Protein AF-A0A316FMC9-F1 (afdb_monomer_lite)

Organism: NCBI:txid512350

InterPro domains:
  IPR000772 Ricin B, lectin domain [PF14200] (66-109)
  IPR023296 Glycosyl hydrolase, five-bladed beta-propeller domain superfamily [G3DSA:2.115.10.20] (1-97)
  IPR023296 Glycosyl hydrolase, five-bladed beta-propeller domain superfamily [SSF75005] (3-74)
  IPR035992 Ricin B-like lectins [SSF50370] (63-108)

Radius of gyration: 14.89 Å; chains: 1; bounding box: 38×30×34 Å

Secondary structure (DSSP, 8-state):
--BTTB-SS---------SGGG-TTS--EEEEEEEEETTEEEEEEEES-TTSTT-EEEEEEEEEETTEEEEEETTT--EEEEGGG--STTPPEEEE----SGGG-BPPP-

Sequence (110 aa):
MSNPWTVSAHGTRISYPTHDWEKQGGNTEEGPYILQRNGKTFLTFSASSCNTPDYKIGMLSLTPVNGGYLIANRGNGLILDVTDCGIADGVAVRQWASLGNTCQQWKLTV

pLDDT: mean 94.53, std 4.51, range [65.94, 98.38]

Structure (mmCIF, N/CA/C/O backbone):
data_AF-A0A316FMC9-F1
#
_entry.id   AF-A0A316FMC9-F1
#
loop_
_atom_site.group_PDB
_atom_site.id
_atom_site.type_symbol
_a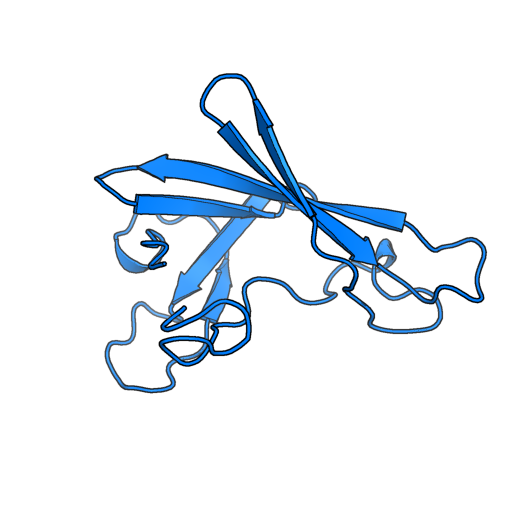tom_site.label_atom_id
_atom_site.label_alt_id
_atom_site.label_comp_id
_atom_site.label_asym_id
_atom_site.label_entity_id
_atom_site.label_seq_id
_atom_site.pdbx_PDB_ins_code
_atom_site.Cartn_x
_atom_site.Cartn_y
_atom_site.Cartn_z
_atom_site.occupancy
_atom_site.B_iso_or_equiv
_atom_site.auth_seq_id
_atom_site.auth_comp_id
_atom_site.auth_asym_id
_atom_site.auth_atom_id
_atom_site.pdbx_PDB_model_num
ATOM 1 N N . MET A 1 1 ? 0.252 -10.560 15.165 1.00 82.56 1 MET A N 1
ATOM 2 C CA . MET A 1 1 ? 1.417 -11.409 15.419 1.00 82.56 1 MET A CA 1
ATOM 3 C C . MET A 1 1 ? 1.194 -12.091 16.745 1.00 82.56 1 MET A C 1
ATOM 5 O O . MET A 1 1 ? 1.085 -11.434 17.770 1.00 82.56 1 MET A O 1
ATOM 9 N N . SER A 1 2 ? 1.070 -13.411 16.720 1.00 91.50 2 SER A N 1
ATOM 10 C CA . SER A 1 2 ? 0.934 -14.208 17.938 1.00 91.50 2 SER A CA 1
ATOM 11 C C . SER A 1 2 ? 2.302 -14.483 18.564 1.00 91.50 2 SER A C 1
ATOM 13 O O . SER A 1 2 ? 2.395 -14.735 19.761 1.00 91.50 2 SER A O 1
ATOM 15 N N . ASN A 1 3 ? 3.369 -14.40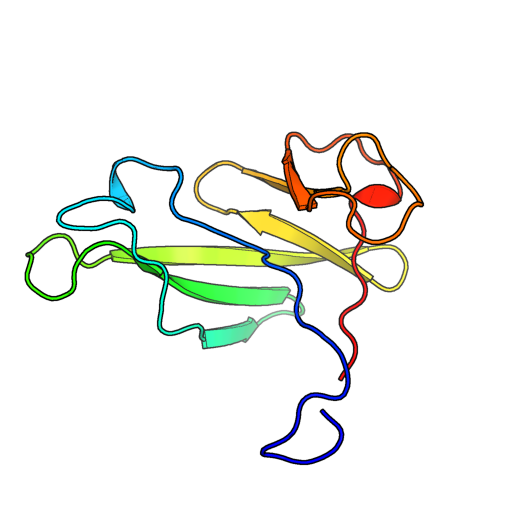4 17.762 1.00 93.12 3 ASN A N 1
ATOM 16 C CA . ASN A 1 3 ? 4.774 -14.443 18.164 1.00 93.12 3 ASN A CA 1
ATOM 17 C C . ASN A 1 3 ? 5.656 -13.838 17.036 1.00 93.12 3 ASN A C 1
ATOM 19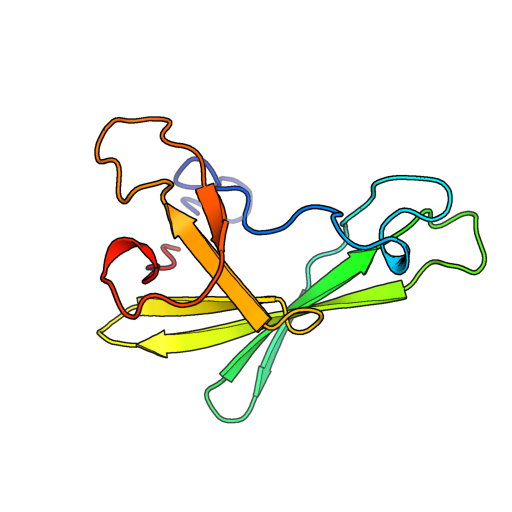 O O . ASN A 1 3 ? 5.123 -13.523 15.967 1.00 93.12 3 ASN A O 1
ATOM 23 N N . PRO A 1 4 ? 6.985 -13.677 17.223 1.00 93.56 4 PRO A N 1
ATOM 24 C CA . PRO A 1 4 ? 7.865 -13.024 16.241 1.00 93.56 4 PRO A CA 1
ATOM 25 C C . PRO A 1 4 ? 7.973 -13.687 14.856 1.00 93.56 4 PRO A C 1
ATOM 27 O O . PRO A 1 4 ? 8.548 -13.086 13.953 1.00 93.56 4 PRO A O 1
ATOM 30 N N . TRP A 1 5 ? 7.447 -14.900 14.669 1.00 94.69 5 TRP A N 1
ATOM 31 C CA . TRP A 1 5 ? 7.470 -15.633 13.395 1.00 94.69 5 TRP A CA 1
ATOM 32 C C . TRP A 1 5 ? 6.075 -16.078 12.926 1.00 94.69 5 TRP A C 1
ATOM 34 O O . TRP A 1 5 ? 5.962 -16.789 11.930 1.00 94.69 5 TRP A O 1
ATOM 44 N N . THR A 1 6 ? 5.005 -15.676 13.625 1.00 91.62 6 THR A N 1
ATOM 45 C CA . THR A 1 6 ? 3.628 -16.095 13.326 1.00 91.62 6 THR A CA 1
ATOM 46 C C . THR A 1 6 ? 2.684 -14.898 13.341 1.00 91.62 6 THR A C 1
ATOM 48 O O . THR A 1 6 ? 2.504 -14.211 14.351 1.00 91.62 6 THR A O 1
ATOM 51 N N . VAL A 1 7 ? 2.029 -14.652 12.210 1.00 90.38 7 VAL A N 1
ATOM 52 C CA . VAL A 1 7 ? 0.964 -13.648 12.099 1.00 90.38 7 VAL A CA 1
ATOM 53 C C . VAL A 1 7 ? -0.304 -14.118 12.828 1.00 90.38 7 VAL A C 1
ATOM 55 O O . VAL A 1 7 ? -0.599 -15.306 12.857 1.00 90.38 7 VAL A O 1
ATOM 58 N N . SER A 1 8 ? -1.058 -13.190 13.434 1.00 88.81 8 SER A N 1
ATOM 59 C CA . SER A 1 8 ? -2.301 -13.535 14.168 1.00 88.81 8 SER A CA 1
ATOM 60 C C . SER A 1 8 ? -3.523 -13.658 13.260 1.00 88.81 8 SER A C 1
ATOM 62 O O . SER A 1 8 ? -4.568 -14.118 13.702 1.00 88.81 8 SER A O 1
ATOM 64 N N . ALA A 1 9 ? -3.416 -13.178 12.023 1.00 85.44 9 ALA A N 1
ATOM 65 C CA . ALA A 1 9 ? -4.506 -13.100 11.067 1.00 85.44 9 ALA A CA 1
ATOM 66 C C . ALA A 1 9 ? -3.942 -13.094 9.643 1.00 85.44 9 ALA A C 1
ATOM 68 O O . ALA A 1 9 ? -2.752 -12.831 9.434 1.00 85.44 9 ALA A O 1
ATOM 69 N N . HIS A 1 10 ? -4.812 -13.347 8.668 1.00 86.31 10 HIS A N 1
ATOM 70 C CA . HIS A 1 10 ? -4.481 -13.157 7.263 1.00 86.31 10 HIS A CA 1
ATOM 71 C C . HIS A 1 10 ? -4.199 -11.679 6.970 1.00 86.31 10 HIS A C 1
ATOM 73 O O . HIS A 1 10 ? -4.904 -10.785 7.439 1.00 86.31 10 HIS A O 1
ATOM 79 N N . GLY A 1 11 ? -3.153 -11.429 6.184 1.00 87.75 11 GLY A N 1
ATOM 80 C CA . GLY A 1 11 ? -2.843 -10.094 5.689 1.00 87.75 11 GLY A CA 1
ATOM 81 C C . GLY A 1 11 ? -3.807 -9.664 4.585 1.00 87.75 11 GLY A C 1
ATOM 82 O O . GLY A 1 11 ? -4.330 -10.487 3.838 1.00 87.75 11 GLY A O 1
ATOM 83 N N . THR A 1 12 ? -3.998 -8.354 4.458 1.00 90.00 12 THR A N 1
ATOM 84 C CA . THR A 1 12 ? -4.681 -7.729 3.320 1.00 90.00 12 THR A CA 1
ATOM 85 C C . THR A 1 12 ? -3.641 -7.065 2.425 1.00 90.00 12 THR A C 1
ATOM 87 O O . THR A 1 12 ? -2.720 -6.416 2.922 1.00 90.00 12 THR A O 1
ATOM 90 N N . ARG A 1 13 ? -3.779 -7.198 1.103 1.00 93.00 13 ARG A N 1
ATOM 91 C CA . ARG A 1 13 ? -2.933 -6.472 0.148 1.00 93.00 13 ARG A CA 1
ATOM 92 C C . ARG A 1 13 ? -3.276 -4.983 0.190 1.00 93.00 13 ARG A C 1
ATOM 94 O O . ARG A 1 13 ? -4.399 -4.609 -0.128 1.00 93.00 13 ARG A O 1
ATOM 101 N N . ILE A 1 14 ? -2.303 -4.148 0.543 1.00 94.75 14 ILE A N 1
ATOM 102 C CA . ILE A 1 14 ? -2.490 -2.691 0.674 1.00 94.75 14 ILE A CA 1
ATOM 103 C C . ILE A 1 14 ? -1.924 -1.881 -0.502 1.00 94.75 14 ILE A C 1
ATOM 105 O O . ILE A 1 14 ? -2.309 -0.732 -0.711 1.00 94.75 14 ILE A O 1
ATOM 109 N N . SER A 1 15 ? -1.032 -2.480 -1.289 1.00 95.38 15 SER A N 1
ATOM 110 C CA . SER A 1 15 ? -0.484 -1.905 -2.517 1.00 95.38 15 SER A CA 1
ATOM 111 C C . SER A 1 15 ? -0.154 -3.008 -3.517 1.00 95.38 15 SER A C 1
ATOM 113 O O . SER A 1 15 ? -0.111 -4.190 -3.156 1.00 95.38 15 SER A O 1
ATOM 115 N N . TYR A 1 16 ? -0.062 -2.617 -4.782 1.00 94.31 16 TYR A N 1
ATOM 116 C CA . TYR A 1 16 ? 0.451 -3.428 -5.876 1.00 94.31 16 TYR A CA 1
ATOM 117 C C . TYR A 1 16 ? 0.880 -2.501 -7.026 1.00 94.31 16 TYR A C 1
ATOM 119 O O . TYR A 1 16 ? 0.287 -1.425 -7.167 1.00 94.31 16 TYR A O 1
ATOM 127 N N . PRO A 1 17 ? 1.821 -2.932 -7.893 1.00 95.25 17 PRO A N 1
ATOM 128 C CA . PRO A 1 17 ? 2.277 -2.134 -9.026 1.00 95.25 17 PRO A CA 1
ATOM 129 C C . PRO A 1 17 ? 1.113 -1.716 -9.931 1.00 95.25 17 PRO A C 1
ATOM 131 O O . PRO A 1 17 ? 0.471 -2.551 -10.576 1.00 95.25 17 PRO A O 1
ATOM 134 N N . THR A 1 18 ? 0.856 -0.416 -10.010 1.00 91.50 18 THR A N 1
ATOM 135 C CA . THR A 1 18 ? -0.159 0.184 -10.892 1.00 91.50 18 THR A CA 1
ATOM 136 C C . THR A 1 18 ? 0.468 1.196 -11.840 1.00 91.50 18 THR A C 1
ATOM 138 O O . THR A 1 18 ? 0.097 1.259 -13.018 1.00 91.50 18 THR A O 1
ATOM 141 N N . HIS A 1 19 ? 1.474 1.930 -11.372 1.00 93.19 19 HIS A N 1
ATOM 142 C CA . HIS A 1 19 ? 2.174 2.944 -12.141 1.00 93.19 19 HIS A CA 1
ATOM 143 C C . HIS A 1 19 ? 3.229 2.354 -13.063 1.00 93.19 19 HIS A C 1
ATOM 145 O O . HIS A 1 19 ? 3.890 1.374 -12.739 1.00 93.19 19 HIS A O 1
ATOM 151 N N . ASP A 1 20 ? 3.453 2.991 -14.210 1.00 95.75 20 ASP A N 1
ATOM 152 C CA . ASP A 1 20 ? 4.451 2.524 -15.179 1.00 95.75 20 ASP A CA 1
ATOM 153 C C . ASP A 1 20 ? 5.868 2.503 -14.600 1.00 95.75 20 ASP A C 1
ATOM 155 O O . ASP A 1 20 ? 6.650 1.613 -14.926 1.00 95.75 20 ASP A O 1
ATOM 159 N N . TRP A 1 21 ? 6.189 3.412 -13.676 1.00 95.69 21 TRP A N 1
ATOM 160 C CA . TRP A 1 21 ? 7.483 3.416 -12.991 1.00 95.69 21 TRP A CA 1
ATOM 161 C C . TRP A 1 21 ? 7.662 2.254 -11.994 1.00 95.69 21 TRP A C 1
ATOM 163 O O . TRP A 1 21 ? 8.802 1.969 -11.640 1.00 95.69 21 TRP A O 1
ATOM 173 N N . GLU A 1 22 ? 6.582 1.582 -11.569 1.00 97.31 22 GLU A N 1
ATOM 174 C CA . GLU A 1 22 ? 6.604 0.410 -10.668 1.00 97.31 22 GLU A CA 1
ATOM 175 C C . GLU A 1 22 ? 6.772 -0.917 -11.429 1.00 97.31 22 GLU A C 1
ATOM 177 O O . GLU A 1 22 ? 6.980 -1.963 -10.815 1.00 97.31 22 GLU A O 1
ATOM 182 N N . LYS A 1 23 ? 6.643 -0.884 -12.762 1.00 97.00 23 LYS A N 1
ATOM 183 C CA . LYS A 1 23 ? 6.516 -2.069 -13.626 1.00 97.00 23 LYS A CA 1
ATOM 184 C C . LYS A 1 23 ? 7.715 -2.271 -14.566 1.00 97.00 23 LYS A C 1
ATOM 186 O O . LYS A 1 23 ? 7.632 -3.045 -15.521 1.00 97.00 23 LYS A O 1
ATOM 191 N N . GLN A 1 24 ? 8.828 -1.563 -14.355 1.00 98.00 24 GLN A N 1
ATOM 192 C CA . GLN A 1 24 ? 9.997 -1.645 -15.237 1.00 98.00 24 GLN A CA 1
ATOM 193 C C . GLN A 1 24 ? 10.735 -2.972 -15.020 1.00 98.00 24 GLN A C 1
ATOM 195 O O . GLN A 1 24 ? 11.205 -3.281 -13.926 1.00 98.00 24 GLN A O 1
ATOM 200 N N . GLY A 1 25 ? 10.798 -3.805 -16.060 1.00 96.50 25 GLY A N 1
ATOM 201 C CA . GLY A 1 25 ? 11.419 -5.133 -15.992 1.00 96.50 25 GLY A CA 1
ATOM 202 C C . GLY A 1 25 ? 10.681 -6.162 -15.118 1.00 96.50 25 GLY A C 1
ATOM 203 O O . GLY A 1 25 ? 11.180 -7.276 -14.969 1.00 96.50 25 GLY A O 1
ATOM 204 N N . GLY A 1 26 ? 9.520 -5.819 -14.545 1.00 96.12 26 GLY A N 1
ATOM 205 C CA . GLY A 1 26 ? 8.704 -6.700 -13.706 1.00 96.12 26 GLY A CA 1
ATOM 206 C C . GLY A 1 26 ? 7.706 -5.937 -12.829 1.00 96.12 26 GLY A C 1
ATOM 207 O O . GLY A 1 26 ? 7.932 -4.779 -12.494 1.00 96.12 26 GLY A O 1
ATOM 208 N N . ASN A 1 27 ? 6.611 -6.597 -12.443 1.00 96.88 27 ASN A N 1
ATOM 209 C CA . ASN A 1 27 ? 5.596 -6.050 -11.536 1.00 96.88 27 ASN A CA 1
ATOM 210 C C . ASN A 1 27 ? 5.963 -6.384 -10.085 1.00 96.88 27 ASN A C 1
ATOM 212 O O . ASN A 1 27 ? 5.380 -7.292 -9.489 1.00 96.88 27 ASN A O 1
ATOM 216 N N . THR A 1 28 ? 6.925 -5.652 -9.531 1.00 96.69 28 THR A N 1
ATOM 217 C CA . THR A 1 28 ? 7.450 -5.903 -8.186 1.00 96.69 28 THR A CA 1
ATOM 218 C C . THR A 1 28 ? 7.098 -4.752 -7.254 1.00 96.69 28 THR A C 1
ATOM 220 O O . THR A 1 28 ? 7.324 -3.596 -7.592 1.00 96.69 28 THR A O 1
ATOM 223 N N . GLU A 1 29 ? 6.583 -5.084 -6.073 1.00 97.81 29 GLU A N 1
ATOM 224 C CA . GLU A 1 29 ? 6.656 -4.259 -4.867 1.00 97.81 29 GLU A CA 1
ATOM 225 C C . GLU A 1 29 ? 7.236 -5.140 -3.756 1.00 97.81 29 GLU A C 1
ATOM 227 O O . GLU A 1 29 ? 6.667 -6.184 -3.432 1.00 97.81 29 GLU A O 1
ATOM 232 N N . GLU A 1 30 ? 8.376 -4.759 -3.188 1.00 97.50 30 GLU A N 1
ATOM 233 C CA . GLU A 1 30 ? 9.085 -5.566 -2.193 1.00 97.50 30 GLU A CA 1
ATOM 234 C C . GLU A 1 30 ? 9.788 -4.712 -1.131 1.00 97.50 30 GLU A C 1
ATOM 236 O O . GLU A 1 30 ? 9.736 -3.482 -1.154 1.00 97.50 30 GLU A O 1
ATOM 241 N N . GLY A 1 31 ? 10.430 -5.369 -0.160 1.00 97.25 31 GLY A N 1
ATOM 242 C CA . GLY A 1 31 ? 11.226 -4.708 0.879 1.00 97.25 31 GLY A CA 1
ATOM 243 C C . GLY A 1 31 ? 10.472 -3.624 1.665 1.00 97.25 31 GLY A C 1
ATOM 244 O O . GLY A 1 31 ? 10.950 -2.488 1.709 1.00 97.25 31 GLY A O 1
ATOM 245 N N . PRO A 1 32 ? 9.305 -3.926 2.271 1.00 97.38 32 PRO A N 1
ATOM 246 C CA . PRO A 1 32 ? 8.572 -2.936 3.046 1.00 97.38 32 PRO A CA 1
ATOM 247 C C . PRO A 1 32 ? 9.387 -2.489 4.266 1.00 97.38 32 PRO A C 1
ATOM 249 O O . PRO A 1 32 ? 9.896 -3.315 5.025 1.00 97.38 32 PRO A O 1
ATOM 252 N N . TYR A 1 33 ? 9.463 -1.178 4.491 1.00 97.88 33 TYR A N 1
ATOM 253 C CA . TYR A 1 33 ? 10.097 -0.595 5.672 1.00 97.88 33 TYR A CA 1
ATOM 254 C C . TYR A 1 33 ? 9.227 0.505 6.278 1.00 97.88 33 TYR A C 1
ATOM 256 O O . TYR A 1 33 ? 8.683 1.350 5.566 1.00 97.88 33 TYR A O 1
ATOM 264 N N . ILE A 1 34 ? 9.087 0.488 7.604 1.00 96.06 34 ILE A N 1
ATOM 265 C CA . ILE A 1 34 ? 8.263 1.447 8.341 1.00 96.06 34 ILE A CA 1
ATOM 266 C C . ILE A 1 34 ? 9.130 2.578 8.888 1.00 96.06 34 ILE A C 1
ATOM 268 O O . ILE A 1 34 ? 10.110 2.347 9.591 1.00 96.06 34 ILE A O 1
ATOM 272 N N . LEU A 1 35 ? 8.710 3.814 8.625 1.00 96.06 35 LEU A N 1
ATOM 273 C CA . LEU A 1 35 ? 9.286 5.031 9.187 1.00 96.06 35 LEU A CA 1
ATOM 274 C C . LEU A 1 35 ? 8.240 5.748 10.037 1.00 96.06 35 LEU A C 1
ATOM 276 O O . LEU A 1 35 ? 7.139 6.040 9.571 1.00 96.06 35 LEU A O 1
ATOM 280 N N . GLN A 1 36 ? 8.601 6.090 11.270 1.00 94.31 36 GLN A N 1
ATOM 281 C CA . GLN A 1 36 ? 7.755 6.869 12.171 1.00 94.31 36 GLN A CA 1
ATOM 282 C C . GLN A 1 36 ? 8.431 8.199 12.492 1.00 94.31 36 GLN A C 1
ATOM 284 O O . GLN A 1 36 ? 9.550 8.233 13.002 1.00 94.31 36 GLN A O 1
ATOM 289 N N . ARG A 1 37 ? 7.768 9.314 12.167 1.00 91.12 37 ARG A N 1
ATOM 290 C CA . ARG A 1 37 ? 8.300 10.663 12.406 1.00 91.12 37 ARG A CA 1
ATOM 291 C C . ARG A 1 37 ? 7.176 11.672 12.593 1.00 91.12 37 ARG A C 1
ATOM 293 O O . ARG A 1 37 ? 6.240 11.710 11.799 1.00 91.12 37 ARG A O 1
ATOM 300 N N . ASN A 1 38 ? 7.295 12.528 13.610 1.00 90.00 38 ASN A N 1
ATOM 301 C CA . ASN A 1 38 ? 6.359 13.625 13.896 1.00 90.00 38 ASN A CA 1
ATOM 302 C C . ASN A 1 38 ? 4.886 13.168 13.952 1.00 90.00 38 ASN A C 1
ATOM 304 O O . ASN A 1 38 ? 4.014 13.788 13.346 1.00 90.00 38 ASN A O 1
ATOM 308 N N . GLY A 1 39 ? 4.621 12.038 14.617 1.00 85.06 39 GLY A N 1
ATOM 309 C CA . GLY A 1 39 ? 3.271 11.473 14.742 1.00 85.06 39 GLY A CA 1
ATOM 310 C C . GLY A 1 39 ? 2.691 10.871 13.455 1.00 85.06 39 GLY A C 1
ATOM 311 O O . GLY A 1 39 ? 1.519 10.507 13.433 1.00 85.06 39 GLY A O 1
ATOM 312 N N . LYS A 1 40 ? 3.484 10.751 12.382 1.00 86.81 40 LYS A N 1
ATOM 313 C CA . LYS A 1 40 ? 3.091 10.106 11.123 1.00 86.81 40 LYS A CA 1
ATOM 314 C C . LYS A 1 40 ? 3.826 8.786 10.945 1.00 86.81 40 LYS A C 1
ATOM 316 O O . LYS A 1 40 ? 4.992 8.668 11.322 1.00 86.81 40 LYS A O 1
ATOM 321 N N . THR A 1 41 ? 3.142 7.828 10.329 1.00 94.75 41 THR A N 1
ATOM 322 C CA . THR A 1 41 ? 3.725 6.554 9.901 1.00 94.75 41 THR A CA 1
ATOM 323 C C . THR A 1 41 ? 3.784 6.522 8.378 1.00 94.75 41 THR A C 1
ATOM 325 O O . THR A 1 41 ? 2.824 6.893 7.700 1.00 94.75 41 THR A O 1
ATOM 328 N N . PHE A 1 42 ? 4.915 6.086 7.841 1.00 96.75 42 PHE A N 1
ATOM 329 C CA . PHE A 1 42 ? 5.140 5.876 6.418 1.00 96.75 42 PHE A CA 1
ATOM 330 C C . PHE A 1 42 ? 5.599 4.441 6.198 1.00 96.75 42 PHE A C 1
ATOM 332 O O . PHE A 1 42 ? 6.342 3.902 7.017 1.00 96.75 42 PHE A O 1
ATOM 339 N N . LEU A 1 43 ? 5.171 3.847 5.092 1.00 97.69 43 LEU A N 1
ATOM 340 C CA . LEU A 1 43 ? 5.668 2.564 4.614 1.00 97.69 43 LEU A CA 1
ATOM 341 C C . LEU A 1 43 ? 6.341 2.815 3.274 1.00 97.69 43 LEU A C 1
ATOM 343 O O . LEU A 1 43 ? 5.670 3.186 2.315 1.00 97.69 43 LEU A O 1
ATOM 347 N N . THR A 1 44 ? 7.654 2.646 3.210 1.00 98.31 44 THR A N 1
ATOM 348 C CA . THR A 1 44 ? 8.392 2.641 1.945 1.00 98.31 44 THR A CA 1
ATOM 349 C C . THR A 1 44 ? 8.468 1.226 1.405 1.00 98.31 44 THR A C 1
ATOM 351 O O . THR A 1 44 ? 8.566 0.280 2.183 1.00 98.31 44 THR A O 1
ATOM 354 N N . PHE A 1 45 ? 8.457 1.091 0.089 1.00 98.38 45 PHE A N 1
ATOM 355 C CA . PHE A 1 45 ? 8.677 -0.171 -0.607 1.00 98.38 45 PHE A CA 1
ATOM 356 C C . PHE A 1 45 ? 9.553 0.086 -1.827 1.00 98.38 45 PHE A C 1
ATOM 358 O O . PHE A 1 45 ? 9.611 1.209 -2.331 1.00 98.38 45 PHE A O 1
ATOM 365 N N . SER A 1 46 ? 10.237 -0.947 -2.294 1.00 98.31 46 SER A N 1
ATOM 366 C CA . SER A 1 46 ? 10.946 -0.905 -3.568 1.00 98.31 46 SER A CA 1
ATOM 367 C C . SER A 1 46 ? 10.045 -1.420 -4.681 1.00 98.31 46 SER A C 1
ATOM 369 O O . SER A 1 46 ? 9.253 -2.327 -4.440 1.00 98.31 46 SER A O 1
ATOM 371 N N . ALA A 1 47 ? 10.160 -0.852 -5.877 1.00 98.25 47 ALA A N 1
ATOM 372 C CA . ALA A 1 47 ? 9.387 -1.243 -7.048 1.00 98.25 47 ALA A CA 1
ATOM 373 C C . ALA A 1 47 ? 10.267 -1.428 -8.288 1.00 98.25 47 ALA A C 1
ATOM 375 O O . ALA A 1 47 ? 11.396 -0.925 -8.326 1.00 98.25 47 ALA A O 1
ATOM 376 N N . SER A 1 48 ? 9.710 -2.085 -9.313 1.00 98.38 48 SER A N 1
ATOM 377 C CA . SER A 1 48 ? 10.415 -2.539 -10.521 1.00 98.38 48 SER A CA 1
ATOM 378 C C . SER A 1 48 ? 11.481 -3.611 -10.250 1.00 98.38 48 SER A C 1
ATOM 380 O O . SER A 1 48 ? 11.769 -3.973 -9.110 1.00 98.38 48 SER A O 1
ATOM 382 N N . SER A 1 49 ? 12.041 -4.188 -11.313 1.00 97.69 49 SER A N 1
ATOM 383 C CA . SER A 1 49 ? 13.032 -5.262 -11.206 1.00 97.69 49 SER A CA 1
ATOM 384 C C . SER A 1 49 ? 14.377 -4.760 -10.675 1.00 97.69 49 SER A C 1
ATOM 386 O O . SER A 1 49 ? 14.961 -3.823 -11.224 1.00 97.69 49 SER A O 1
ATOM 388 N N . CYS A 1 50 ? 14.917 -5.454 -9.669 1.00 96.19 50 CYS A N 1
ATOM 389 C CA . CYS A 1 50 ? 16.231 -5.185 -9.077 1.00 96.19 50 CYS A CA 1
ATOM 390 C C . CYS A 1 50 ? 17.417 -5.426 -10.032 1.00 96.19 50 CYS A C 1
ATOM 392 O O . CYS A 1 50 ? 18.533 -5.000 -9.750 1.00 96.19 50 CYS A O 1
ATOM 394 N N . ASN A 1 51 ? 17.178 -6.060 -11.186 1.00 96.38 51 ASN A N 1
ATOM 395 C CA . ASN A 1 51 ? 18.179 -6.289 -12.233 1.00 96.38 51 ASN A CA 1
ATOM 396 C C . ASN A 1 51 ? 18.182 -5.195 -13.315 1.00 96.38 51 ASN A C 1
ATOM 398 O O . ASN A 1 51 ? 18.779 -5.368 -14.377 1.00 96.38 51 ASN A O 1
ATOM 402 N N . THR A 1 52 ? 17.490 -4.082 -13.074 1.00 94.50 52 THR A N 1
ATOM 403 C CA . THR A 1 52 ? 17.430 -2.934 -13.983 1.00 94.50 52 THR A CA 1
ATOM 404 C C . THR A 1 52 ? 17.887 -1.664 -13.265 1.00 94.50 52 THR A C 1
ATOM 406 O O . THR A 1 52 ? 17.814 -1.596 -12.036 1.00 94.50 52 THR A O 1
ATOM 409 N N . PRO A 1 53 ? 18.297 -0.612 -13.997 1.00 96.81 53 PRO A N 1
ATOM 410 C CA . PRO A 1 53 ? 18.512 0.712 -13.411 1.00 96.81 53 PRO A CA 1
ATOM 411 C C . PRO A 1 53 ? 17.237 1.353 -12.834 1.00 96.81 53 PRO A C 1
ATOM 413 O O . PRO A 1 53 ? 17.313 2.411 -12.215 1.00 96.81 53 PRO A O 1
ATOM 416 N N . ASP A 1 54 ? 16.068 0.745 -13.053 1.00 97.56 54 ASP A N 1
ATOM 417 C CA . ASP A 1 54 ? 14.768 1.293 -12.690 1.00 97.56 54 ASP A CA 1
ATOM 418 C C . ASP A 1 54 ? 14.253 0.850 -11.313 1.00 97.56 54 ASP A C 1
ATOM 420 O O . ASP A 1 54 ? 13.101 1.137 -10.983 1.00 97.56 54 ASP A O 1
ATOM 424 N N . TYR A 1 55 ? 15.086 0.211 -10.488 1.00 98.00 55 TYR A N 1
ATOM 425 C CA . TYR A 1 55 ? 14.750 -0.094 -9.097 1.00 98.00 55 TYR A CA 1
ATOM 426 C C . TYR A 1 55 ? 14.561 1.201 -8.287 1.00 98.00 55 TYR A C 1
ATOM 428 O O . TYR A 1 55 ? 15.491 1.997 -8.125 1.00 98.00 55 TYR A O 1
ATOM 436 N N . LYS A 1 56 ? 13.333 1.455 -7.823 1.00 96.88 56 LYS A N 1
ATOM 437 C CA . LYS A 1 56 ? 12.891 2.761 -7.290 1.00 96.88 56 LYS A CA 1
ATOM 438 C C . LYS A 1 56 ? 12.129 2.599 -5.982 1.00 96.88 56 LYS A C 1
ATOM 440 O O . LYS A 1 56 ? 11.609 1.530 -5.695 1.00 96.88 56 LYS A O 1
ATOM 445 N N . ILE A 1 57 ? 12.025 3.675 -5.204 1.00 97.88 57 ILE A N 1
ATOM 446 C CA . ILE A 1 57 ? 11.282 3.686 -3.938 1.00 97.88 57 ILE A CA 1
ATOM 447 C C . ILE A 1 57 ? 9.900 4.314 -4.122 1.00 97.88 57 ILE A C 1
ATOM 449 O O . ILE A 1 57 ? 9.782 5.463 -4.549 1.00 97.88 57 ILE A O 1
ATOM 453 N N . GLY A 1 58 ? 8.872 3.567 -3.725 1.00 98.00 58 GLY A N 1
ATOM 454 C CA . GLY A 1 58 ? 7.511 4.038 -3.494 1.00 98.00 58 GLY A CA 1
ATOM 455 C C . GLY A 1 58 ? 7.225 4.275 -2.013 1.00 98.00 58 GLY A C 1
ATOM 456 O O . GLY A 1 58 ? 8.005 3.901 -1.131 1.00 98.00 58 GLY A O 1
ATOM 457 N N . MET A 1 59 ? 6.096 4.920 -1.717 1.00 97.94 59 MET A N 1
ATOM 458 C CA . MET A 1 59 ? 5.702 5.205 -0.338 1.00 97.94 59 MET A CA 1
ATOM 459 C C . MET A 1 59 ? 4.185 5.257 -0.156 1.00 97.94 59 MET A C 1
ATOM 461 O O . MET A 1 59 ? 3.476 5.964 -0.873 1.00 97.94 59 MET A O 1
ATOM 465 N N . LEU A 1 60 ? 3.710 4.604 0.902 1.00 98.06 60 LEU A N 1
ATOM 466 C CA . LEU A 1 60 ? 2.395 4.825 1.490 1.00 98.06 60 LEU A CA 1
ATOM 467 C C . LEU A 1 60 ? 2.520 5.742 2.713 1.00 98.06 60 LEU A C 1
ATOM 469 O O . LEU A 1 60 ? 3.476 5.651 3.487 1.00 98.06 60 LEU A O 1
ATOM 473 N N . SER A 1 61 ? 1.534 6.610 2.926 1.00 96.94 61 SER A N 1
ATOM 474 C CA . SER A 1 61 ? 1.387 7.378 4.167 1.00 96.94 61 SER A CA 1
ATOM 475 C C . SER A 1 61 ? 0.166 6.927 4.949 1.00 96.94 61 SER A C 1
ATOM 477 O O . SER A 1 61 ? -0.915 6.801 4.377 1.00 96.94 61 SER A O 1
ATOM 479 N N . LEU A 1 62 ? 0.335 6.749 6.256 1.00 96.50 62 LEU A N 1
ATOM 480 C CA . LEU A 1 62 ? -0.720 6.370 7.182 1.00 96.50 62 LEU A CA 1
ATOM 481 C C . LEU A 1 62 ? -1.061 7.578 8.054 1.00 96.50 62 LEU A C 1
ATOM 483 O O . LEU A 1 62 ? -0.265 8.004 8.898 1.00 96.50 62 LEU A O 1
ATOM 487 N N . THR A 1 63 ? -2.242 8.146 7.825 1.00 93.56 63 THR A N 1
ATOM 488 C CA . THR A 1 63 ? -2.734 9.329 8.541 1.00 93.56 63 THR A CA 1
ATOM 489 C C . THR A 1 63 ? -3.772 8.905 9.577 1.00 93.56 63 THR A C 1
ATOM 491 O O . THR A 1 63 ? -4.772 8.311 9.179 1.00 93.56 63 THR A O 1
ATOM 494 N N . PRO A 1 64 ? -3.574 9.186 10.878 1.00 92.44 64 PRO A N 1
ATOM 495 C CA . PRO A 1 64 ? -4.550 8.836 11.910 1.00 92.44 64 PRO A CA 1
ATOM 496 C C . PRO A 1 64 ? -5.930 9.470 11.663 1.00 92.44 64 PRO A C 1
ATOM 498 O O . PRO A 1 64 ? -6.011 10.666 11.386 1.00 92.44 64 PRO A O 1
ATOM 501 N N . VAL A 1 65 ? -7.004 8.686 11.809 1.00 92.75 65 VAL A N 1
ATOM 502 C CA . VAL A 1 65 ? -8.420 9.116 11.750 1.00 92.75 65 VAL A CA 1
ATOM 503 C C . VAL A 1 65 ? -9.275 8.235 12.662 1.00 92.75 65 VAL A C 1
ATOM 505 O O . VAL A 1 65 ? -9.063 7.035 12.666 1.00 92.75 65 VAL A O 1
ATOM 508 N N . ASN A 1 66 ? -10.232 8.780 13.422 1.00 89.06 66 ASN A N 1
ATOM 509 C CA . ASN A 1 66 ? -11.258 8.029 14.186 1.00 89.06 66 ASN A CA 1
ATOM 510 C C . ASN A 1 66 ? -10.816 6.677 14.812 1.00 89.06 66 ASN A C 1
ATOM 512 O O . ASN A 1 66 ? -11.517 5.671 14.707 1.00 89.06 66 ASN A O 1
ATOM 516 N N . GLY A 1 67 ? -9.643 6.615 15.454 1.00 86.69 67 GLY A N 1
ATOM 517 C CA . GLY A 1 67 ? -9.131 5.372 16.059 1.00 86.69 67 GLY A CA 1
ATOM 518 C C . GLY A 1 67 ? -8.580 4.324 15.072 1.00 86.69 67 GLY A C 1
ATOM 519 O O . GLY A 1 67 ? -8.462 3.152 15.428 1.00 86.69 67 GLY A O 1
ATOM 520 N N . GLY A 1 68 ? -8.249 4.736 13.851 1.00 93.00 68 GLY A N 1
ATOM 521 C CA . GLY A 1 68 ? -7.591 3.981 12.784 1.00 93.00 68 GLY A CA 1
ATOM 522 C C . GLY A 1 68 ? -6.754 4.907 11.889 1.00 93.00 68 GLY A C 1
ATOM 523 O O . GLY A 1 68 ? -6.257 5.942 12.340 1.00 93.00 68 GLY A O 1
ATOM 524 N N . TYR A 1 69 ? -6.588 4.535 10.620 1.00 95.44 69 TYR A N 1
ATOM 525 C CA . TYR A 1 69 ? -5.746 5.232 9.649 1.00 95.44 69 TYR A CA 1
ATOM 526 C C . TYR A 1 69 ? -6.404 5.313 8.270 1.00 95.44 69 TYR A C 1
ATOM 528 O O . TYR A 1 69 ? -7.014 4.352 7.806 1.00 95.44 69 TYR A O 1
ATOM 536 N N . LEU A 1 70 ? -6.194 6.432 7.576 1.00 96.50 70 LEU A N 1
ATOM 537 C CA . LEU A 1 70 ? -6.241 6.474 6.116 1.00 96.50 70 LEU A CA 1
ATOM 538 C C . LEU A 1 70 ? -4.875 6.046 5.589 1.00 96.50 70 LEU A C 1
ATOM 540 O O . LEU A 1 70 ? -3.856 6.620 5.984 1.00 96.50 70 LEU A O 1
ATOM 544 N N . ILE A 1 71 ? -4.857 5.060 4.698 1.00 97.38 71 ILE A N 1
ATOM 545 C CA . ILE A 1 71 ? -3.637 4.561 4.060 1.00 97.38 71 ILE A CA 1
ATOM 546 C C . ILE A 1 71 ? -3.646 5.057 2.619 1.00 97.38 71 ILE A C 1
ATOM 548 O O . ILE A 1 71 ? -4.478 4.621 1.831 1.00 97.38 71 ILE A O 1
ATOM 552 N N . ALA A 1 72 ? -2.756 5.991 2.293 1.00 97.12 72 ALA A N 1
ATOM 553 C CA . ALA A 1 72 ? -2.715 6.660 0.996 1.00 97.12 72 ALA A CA 1
ATOM 554 C C . ALA A 1 72 ? -1.428 6.335 0.240 1.00 97.12 72 ALA A C 1
ATOM 556 O O . ALA A 1 72 ? -0.342 6.428 0.820 1.00 97.12 72 ALA A O 1
ATOM 557 N N . ASN A 1 73 ? -1.531 6.033 -1.052 1.00 97.06 73 ASN A N 1
ATOM 558 C CA . ASN A 1 73 ? -0.376 5.961 -1.937 1.00 97.06 73 ASN A CA 1
ATOM 559 C C . ASN A 1 73 ? 0.089 7.383 -2.277 1.00 97.06 73 ASN A C 1
ATOM 561 O O . ASN A 1 73 ? -0.666 8.205 -2.793 1.00 97.06 73 ASN A O 1
ATOM 565 N N . ARG A 1 74 ? 1.347 7.704 -1.964 1.00 95.56 74 ARG A N 1
ATOM 566 C CA . ARG A 1 74 ? 1.898 9.057 -2.148 1.00 95.56 74 ARG A CA 1
ATOM 567 C C . ARG A 1 74 ? 2.164 9.400 -3.610 1.00 95.56 74 ARG A C 1
ATOM 569 O O . ARG A 1 74 ? 2.271 10.583 -3.915 1.00 95.56 74 ARG A O 1
ATOM 576 N N . GLY A 1 75 ? 2.255 8.400 -4.486 1.00 92.81 75 GLY A N 1
ATOM 577 C CA . GLY A 1 75 ? 2.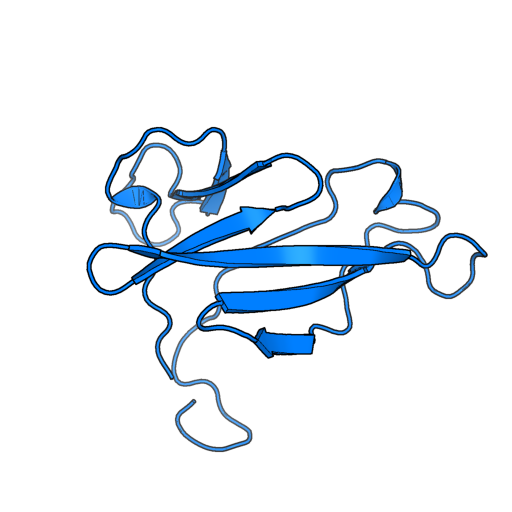451 8.586 -5.921 1.00 92.81 75 GLY A CA 1
ATOM 578 C C . GLY A 1 75 ? 1.198 9.062 -6.660 1.00 92.81 75 GLY A C 1
ATOM 579 O O . GLY A 1 75 ? 1.326 9.714 -7.691 1.00 92.81 75 GLY A O 1
ATOM 580 N N . ASN A 1 76 ? -0.001 8.779 -6.136 1.00 93.06 76 ASN A N 1
ATOM 581 C CA . ASN A 1 76 ? -1.265 9.095 -6.821 1.00 93.06 76 ASN A CA 1
ATOM 582 C C . ASN A 1 76 ? -2.367 9.697 -5.933 1.00 93.06 76 ASN A C 1
ATOM 584 O O . ASN A 1 76 ? -3.373 10.170 -6.455 1.00 93.06 76 ASN A O 1
ATOM 588 N N . GLY A 1 77 ? -2.198 9.703 -4.610 1.00 94.81 77 GLY A N 1
ATOM 589 C CA . GLY A 1 77 ? -3.173 10.237 -3.658 1.00 94.81 77 GLY A CA 1
ATOM 590 C C . GLY A 1 77 ? -4.405 9.356 -3.419 1.00 94.81 77 GLY A C 1
ATOM 591 O O . GLY A 1 77 ? -5.253 9.732 -2.609 1.00 94.81 77 GLY A O 1
ATOM 592 N N . LEU A 1 78 ? -4.514 8.198 -4.077 1.00 97.06 78 LEU A N 1
ATOM 593 C CA . LEU A 1 78 ? -5.572 7.221 -3.833 1.00 97.06 78 LEU A CA 1
ATOM 594 C C . LEU A 1 78 ? -5.375 6.553 -2.471 1.00 97.06 78 LEU A C 1
ATOM 596 O O . LEU A 1 78 ? -4.250 6.404 -1.982 1.00 97.06 78 LEU A O 1
ATOM 600 N N . ILE A 1 79 ? -6.483 6.139 -1.863 1.00 97.94 79 ILE A N 1
ATOM 601 C CA . ILE A 1 79 ? -6.503 5.554 -0.525 1.00 97.94 79 ILE A CA 1
ATOM 602 C C . ILE A 1 79 ? -7.068 4.141 -0.531 1.00 97.94 79 ILE A C 1
ATOM 604 O O . ILE A 1 79 ? -7.840 3.772 -1.414 1.00 97.94 79 ILE A O 1
ATOM 608 N N . LEU A 1 80 ? -6.664 3.351 0.460 1.00 97.88 80 LEU A N 1
ATOM 609 C CA . LEU A 1 80 ? -7.112 1.978 0.639 1.00 97.88 80 LEU A CA 1
ATOM 610 C C . LEU A 1 80 ? -8.622 1.930 0.927 1.00 97.88 80 LEU A C 1
ATOM 612 O O . LEU A 1 80 ? -9.101 2.565 1.865 1.00 97.88 80 LEU A O 1
ATOM 616 N N . ASP A 1 81 ? -9.351 1.158 0.131 1.00 98.06 81 ASP A N 1
ATOM 617 C CA . ASP A 1 81 ? -10.812 1.166 0.034 1.00 98.06 81 ASP A CA 1
ATOM 618 C C . ASP A 1 81 ? -11.332 -0.270 -0.072 1.00 98.06 81 ASP A C 1
ATOM 620 O O . ASP A 1 81 ? -10.826 -1.066 -0.870 1.00 98.06 81 ASP A O 1
ATOM 624 N N . VAL A 1 82 ? -12.341 -0.609 0.730 1.00 97.75 82 VAL A N 1
ATOM 625 C CA . VAL A 1 82 ? -13.122 -1.834 0.522 1.00 97.75 82 VAL A CA 1
ATOM 626 C C . VAL A 1 82 ? -14.104 -1.575 -0.616 1.00 97.75 82 VAL A C 1
ATOM 628 O O . VAL A 1 82 ? -14.922 -0.661 -0.526 1.00 97.75 82 VAL A O 1
ATOM 631 N N . THR A 1 83 ? -14.036 -2.389 -1.672 1.00 97.25 83 THR A N 1
ATOM 632 C CA . THR A 1 83 ? -14.837 -2.187 -2.888 1.00 97.25 83 THR A CA 1
ATOM 633 C C . THR A 1 83 ? -16.320 -2.082 -2.544 1.00 97.25 83 THR A C 1
ATOM 635 O O . THR A 1 83 ? -16.889 -2.975 -1.916 1.00 97.25 83 THR A O 1
ATOM 638 N N . ASP A 1 84 ? -16.913 -0.953 -2.933 1.00 97.06 84 ASP A N 1
ATOM 639 C CA . ASP A 1 84 ? -18.325 -0.602 -2.748 1.00 97.06 84 ASP A CA 1
ATOM 640 C C . ASP A 1 84 ? -18.823 -0.740 -1.295 1.00 97.06 84 ASP A C 1
ATOM 642 O O . ASP A 1 84 ? -20.004 -0.973 -1.043 1.00 97.06 84 ASP A O 1
ATOM 646 N N . CYS A 1 85 ? -17.908 -0.596 -0.326 1.00 97.31 85 CYS A N 1
ATOM 647 C CA . CYS A 1 85 ? -18.137 -0.835 1.098 1.00 97.31 85 CYS A CA 1
ATOM 648 C C . CYS A 1 85 ? -18.797 -2.199 1.400 1.00 97.31 85 CYS A C 1
ATOM 650 O O . CYS A 1 85 ? -19.601 -2.314 2.330 1.00 97.31 85 CYS A O 1
ATOM 652 N N . GLY A 1 86 ? -18.473 -3.234 0.616 1.00 97.38 86 GLY A N 1
ATOM 653 C CA . GLY A 1 86 ? -18.997 -4.581 0.825 1.00 97.38 86 GLY A CA 1
ATOM 654 C C . GLY A 1 86 ? -18.641 -5.147 2.206 1.00 97.38 86 GLY A C 1
ATOM 655 O O . GLY A 1 86 ? -17.559 -4.905 2.732 1.00 97.38 86 GLY A O 1
ATOM 656 N N . ILE A 1 87 ? -19.563 -5.922 2.782 1.00 95.19 87 ILE A N 1
ATOM 657 C CA . ILE A 1 87 ? -19.442 -6.501 4.137 1.00 95.19 87 ILE A CA 1
ATOM 658 C C . ILE A 1 87 ? -19.229 -8.019 4.143 1.00 95.19 87 ILE A C 1
ATOM 660 O O . ILE A 1 87 ? -19.098 -8.616 5.206 1.00 95.19 87 ILE A O 1
ATOM 664 N N . ALA A 1 88 ? -19.265 -8.651 2.970 1.00 96.12 88 ALA A N 1
ATOM 665 C CA . ALA A 1 88 ? -19.023 -10.080 2.845 1.00 96.12 88 ALA A CA 1
ATOM 666 C C . ALA A 1 88 ? -17.522 -10.384 2.956 1.00 96.12 88 ALA A C 1
ATOM 668 O O . ALA A 1 88 ? -16.675 -9.582 2.553 1.00 96.12 88 ALA A O 1
ATOM 669 N N . ASP A 1 89 ? -17.194 -11.572 3.451 1.00 91.62 89 ASP A N 1
ATOM 670 C CA . ASP A 1 89 ? -15.811 -12.034 3.472 1.00 91.62 89 ASP A CA 1
ATOM 671 C C . ASP A 1 89 ? -15.252 -12.135 2.047 1.00 91.62 89 ASP A C 1
ATOM 673 O O . ASP A 1 89 ? -15.920 -12.589 1.116 1.00 91.62 89 ASP A O 1
ATOM 677 N N . GLY A 1 90 ? -14.004 -11.699 1.876 1.00 90.75 90 GLY A N 1
ATOM 678 C CA . GLY A 1 90 ? -13.317 -11.735 0.585 1.00 90.75 90 GLY A CA 1
ATOM 679 C C . GLY A 1 90 ? -13.656 -10.585 -0.367 1.00 90.75 90 GLY A C 1
ATOM 680 O O . GLY A 1 90 ? -13.170 -10.594 -1.500 1.00 90.75 90 GLY A O 1
ATOM 681 N N . VAL A 1 91 ? -14.432 -9.578 0.062 1.00 95.62 91 VAL A N 1
ATOM 682 C CA . VAL A 1 91 ? -14.612 -8.348 -0.727 1.00 95.62 91 VAL A CA 1
ATOM 683 C C . VAL A 1 91 ? -13.247 -7.735 -1.043 1.00 95.62 91 VAL A C 1
ATOM 685 O O . VAL A 1 91 ? -12.378 -7.593 -0.180 1.00 95.62 91 VAL A O 1
ATOM 688 N N . ALA A 1 92 ? -13.054 -7.388 -2.314 1.00 95.00 92 ALA A N 1
ATOM 689 C CA . ALA A 1 92 ? -11.782 -6.887 -2.798 1.00 95.00 92 ALA A CA 1
ATOM 690 C C . ALA A 1 92 ? -11.414 -5.553 -2.138 1.00 95.00 92 ALA A C 1
ATOM 692 O O . ALA A 1 92 ? -12.229 -4.631 -2.046 1.00 95.00 92 ALA A O 1
ATOM 693 N N . VAL A 1 93 ? -10.144 -5.432 -1.768 1.00 96.25 93 VAL A N 1
ATOM 694 C CA . VAL A 1 93 ? -9.544 -4.181 -1.308 1.00 96.25 93 VAL A CA 1
ATOM 695 C C . VAL A 1 93 ? -8.763 -3.558 -2.461 1.00 96.25 93 VAL A C 1
ATOM 697 O O . VAL A 1 93 ? -7.975 -4.232 -3.135 1.00 96.25 93 VAL A O 1
ATOM 700 N N . ARG A 1 94 ? -9.006 -2.271 -2.708 1.00 95.88 94 ARG A N 1
ATOM 701 C CA . ARG A 1 94 ? -8.437 -1.494 -3.815 1.00 95.88 94 ARG A CA 1
ATOM 702 C C . ARG A 1 94 ? -7.841 -0.180 -3.319 1.00 95.88 94 ARG A C 1
ATOM 704 O O . ARG A 1 94 ? -8.010 0.191 -2.164 1.00 95.88 94 ARG A O 1
ATOM 711 N N . GLN A 1 95 ? -7.163 0.532 -4.212 1.00 95.81 95 GLN A N 1
ATOM 712 C CA . GLN A 1 95 ? -6.891 1.957 -4.037 1.00 95.81 95 GLN A CA 1
ATOM 713 C C . GLN A 1 95 ? -7.937 2.742 -4.830 1.00 95.81 95 GLN A C 1
ATOM 715 O O . GLN A 1 95 ? -8.176 2.442 -6.001 1.00 95.81 95 GLN A O 1
ATOM 720 N N . TRP A 1 96 ? -8.586 3.712 -4.191 1.00 97.44 96 TRP A N 1
ATOM 721 C CA . TRP A 1 96 ? -9.653 4.503 -4.798 1.00 97.44 96 TRP A CA 1
ATOM 722 C C . TRP A 1 96 ? -9.596 5.967 -4.365 1.00 97.44 96 TRP A C 1
ATOM 724 O O . TRP A 1 96 ? -8.862 6.339 -3.448 1.00 97.44 96 TRP A O 1
ATOM 734 N N . ALA A 1 97 ? -10.366 6.812 -5.051 1.00 97.56 97 ALA A N 1
ATOM 735 C CA . ALA A 1 97 ? -10.534 8.199 -4.651 1.00 97.56 97 ALA A CA 1
ATOM 736 C C . ALA A 1 97 ? -11.068 8.270 -3.212 1.00 97.56 97 ALA A C 1
ATOM 738 O O . ALA A 1 97 ? -11.905 7.460 -2.809 1.00 97.56 97 ALA A O 1
ATOM 739 N N . SER A 1 98 ? -10.596 9.247 -2.439 1.00 97.31 98 SER A N 1
ATOM 740 C CA . SER A 1 98 ? -11.119 9.476 -1.093 1.00 97.31 98 SER A CA 1
ATOM 741 C C . SER A 1 98 ? -12.583 9.904 -1.171 1.00 97.31 98 SER A C 1
ATOM 743 O O . SER A 1 98 ? -12.907 10.914 -1.793 1.00 97.31 98 SER A O 1
ATOM 745 N N . LEU A 1 99 ? -13.458 9.125 -0.541 1.00 97.31 99 LEU A N 1
ATOM 746 C CA . LEU A 1 99 ? -14.901 9.357 -0.470 1.00 97.31 99 LEU A CA 1
ATOM 747 C C . LEU A 1 99 ? -15.333 9.840 0.923 1.00 97.31 99 LEU A C 1
ATOM 749 O O . LEU A 1 99 ? -16.501 10.152 1.128 1.00 97.31 99 LEU A O 1
ATOM 753 N N . GLY A 1 100 ? -14.411 9.884 1.894 1.00 95.19 100 GLY A N 1
ATOM 754 C CA . GLY A 1 100 ? -14.689 10.328 3.265 1.00 95.19 100 GLY A CA 1
ATOM 755 C C . GLY A 1 100 ? -15.578 9.374 4.069 1.00 95.19 100 GLY A C 1
ATOM 756 O O . GLY A 1 100 ? -16.099 9.755 5.116 1.00 95.19 100 GLY A O 1
ATOM 757 N N . ASN A 1 101 ? -15.765 8.142 3.594 1.00 95.50 101 ASN A N 1
ATOM 758 C CA . ASN A 1 101 ? -16.597 7.141 4.252 1.00 95.50 101 ASN A CA 1
ATOM 759 C C . ASN A 1 101 ? -15.786 6.301 5.263 1.00 95.50 101 ASN A C 1
ATOM 761 O O . ASN A 1 101 ? -14.578 6.476 5.451 1.00 95.50 101 ASN A O 1
ATOM 765 N N . THR A 1 102 ? -16.464 5.396 5.967 1.00 95.75 102 THR A N 1
ATOM 766 C CA . THR A 1 102 ? -15.842 4.523 6.974 1.00 95.75 102 THR A CA 1
ATOM 767 C C . THR A 1 102 ? -15.138 3.309 6.373 1.00 95.75 102 THR A C 1
ATOM 769 O O . THR A 1 102 ? -14.209 2.803 6.994 1.00 95.75 102 THR A O 1
ATOM 772 N N . CYS A 1 103 ? -15.509 2.866 5.166 1.00 96.62 103 CYS A N 1
ATOM 773 C CA . CYS A 1 103 ? -14.891 1.709 4.509 1.00 96.62 103 CYS A CA 1
ATOM 774 C C . CYS A 1 103 ? -13.489 2.001 3.928 1.00 96.62 103 CYS A C 1
ATOM 776 O O . CYS A 1 103 ? -12.833 1.115 3.382 1.00 96.62 103 CYS A O 1
ATOM 778 N N . GLN A 1 104 ? -13.010 3.234 4.114 1.00 97.50 104 GLN A N 1
ATOM 779 C CA . GLN A 1 104 ? -11.657 3.700 3.808 1.00 97.50 104 GLN A CA 1
ATOM 780 C C . GLN A 1 104 ? -10.780 3.889 5.063 1.00 97.50 104 GLN A C 1
ATOM 782 O O . GLN A 1 104 ? -9.634 4.334 4.967 1.00 97.50 104 GLN A O 1
ATOM 787 N N . GLN A 1 105 ? -11.307 3.578 6.254 1.00 96.69 105 GLN A N 1
ATOM 788 C CA . GLN A 1 105 ? -10.623 3.753 7.539 1.00 96.69 105 GLN A CA 1
ATOM 789 C C . GLN A 1 105 ? -10.184 2.395 8.090 1.00 96.69 105 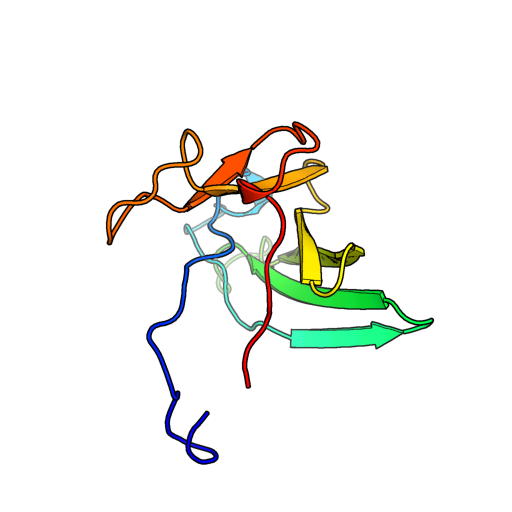GLN A C 1
ATOM 791 O O . GLN A 1 105 ? -11.001 1.511 8.334 1.00 96.69 105 GLN A O 1
ATOM 796 N N . TRP A 1 106 ? -8.882 2.238 8.323 1.00 95.44 106 TRP A N 1
ATOM 797 C CA . TRP A 1 106 ? -8.271 0.945 8.622 1.00 95.44 106 TRP A CA 1
ATOM 798 C C . TRP A 1 106 ? -7.681 0.907 10.023 1.00 95.44 106 TRP A C 1
ATOM 800 O O . TRP A 1 106 ? -6.935 1.800 10.427 1.00 95.44 106 TRP A O 1
ATOM 810 N N . LYS A 1 107 ? -7.968 -0.161 10.764 1.00 92.00 107 LYS A N 1
ATOM 811 C CA . LYS A 1 107 ? -7.259 -0.467 12.007 1.00 92.00 107 LYS A CA 1
ATOM 812 C C . LYS A 1 107 ? -6.106 -1.409 11.706 1.00 92.00 107 LYS A C 1
ATOM 814 O O . LYS A 1 107 ? -6.287 -2.422 11.041 1.00 92.00 107 LYS A O 1
ATOM 819 N N . LEU A 1 108 ? -4.931 -1.078 12.229 1.00 87.25 108 LEU A N 1
ATOM 820 C CA . LEU A 1 108 ? -3.790 -1.981 12.223 1.00 87.25 108 LEU A CA 1
ATOM 821 C C . LEU A 1 108 ? -3.799 -2.769 13.526 1.00 87.25 108 LEU A C 1
ATOM 823 O O . LEU A 1 108 ? -3.724 -2.186 14.606 1.00 87.25 108 LEU A O 1
ATOM 827 N N . THR A 1 109 ? -3.915 -4.086 13.418 1.00 82.75 109 THR A N 1
ATOM 828 C CA . THR A 1 109 ? -3.874 -4.993 14.564 1.00 82.75 109 THR A CA 1
ATOM 829 C C . THR A 1 109 ? -2.522 -5.680 14.615 1.00 82.75 109 THR A C 1
ATOM 831 O O . THR A 1 109 ? -2.068 -6.237 13.611 1.00 82.75 109 THR A O 1
ATOM 834 N N . VAL A 1 110 ? -1.888 -5.622 15.783 1.00 65.94 110 VAL A N 1
ATOM 835 C CA . VAL A 1 110 ? -0.643 -6.336 16.078 1.00 65.94 110 VAL A CA 1
ATOM 836 C C . VAL A 1 110 ? -0.870 -7.754 16.532 1.00 65.94 110 VAL A C 1
ATOM 838 O O . VAL A 1 110 ? -2.012 -8.190 16.781 1.00 65.94 110 VAL A O 1
#

Foldseek 3Di:
DVDPVDDPDDDADFDWDDDPLQQAQHGDWADWDWDDDPNWIKIKTWGDDPVDPSTDIWMWTWDDDDQFTWT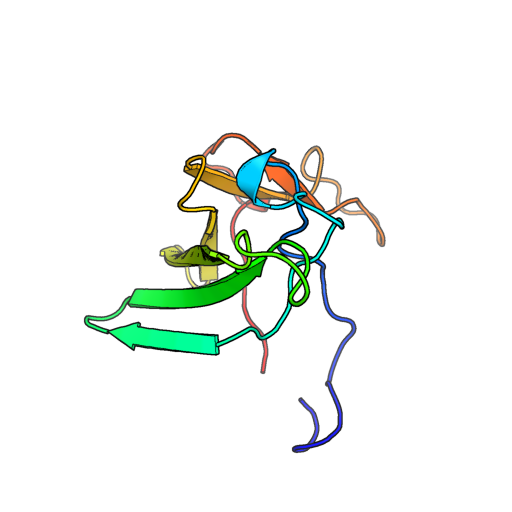ATPVPRFTWAQVVLDDDPPGHIDTHDDPVDPRRTDHDDD